Protein AF-A0A250JJU7-F1 (afdb_monomer_lite)

Radius of gyration: 16.42 Å; chains: 1; bounding box: 48×22×39 Å

pLDDT: mean 79.1, std 11.28, range [59.31, 93.38]

Structure (mmCIF, N/CA/C/O backbone):
data_AF-A0A250JJU7-F1
#
_entry.id   AF-A0A250JJU7-F1
#
loop_
_atom_site.group_PDB
_atom_site.id
_atom_site.type_symbol
_atom_site.label_atom_id
_atom_site.label_alt_id
_atom_site.label_comp_id
_atom_site.label_asym_id
_atom_site.label_entity_id
_atom_site.label_seq_id
_atom_site.pdbx_PDB_ins_code
_atom_site.Cartn_x
_atom_site.Cartn_y
_atom_site.Cartn_z
_atom_site.occupancy
_atom_site.B_iso_or_equiv
_atom_site.auth_seq_id
_atom_site.auth_comp_id
_atom_site.auth_asym_id
_atom_site.auth_atom_id
_atom_site.pdbx_PDB_model_num
ATOM 1 N N . MET A 1 1 ? 23.140 -1.968 -12.795 1.00 65.94 1 MET A N 1
ATOM 2 C CA . MET A 1 1 ? 21.730 -2.383 -12.642 1.00 65.94 1 MET A CA 1
ATOM 3 C C . MET A 1 1 ? 21.091 -1.432 -11.642 1.00 65.94 1 MET A C 1
ATOM 5 O O . MET A 1 1 ? 21.383 -1.534 -10.461 1.00 65.94 1 MET A O 1
ATOM 9 N N . THR A 1 2 ? 20.354 -0.423 -12.112 1.00 78.88 2 THR A N 1
ATOM 10 C CA . THR A 1 2 ? 19.791 0.614 -11.229 1.00 78.88 2 THR A CA 1
ATOM 11 C C . THR A 1 2 ? 18.489 0.111 -10.623 1.00 78.88 2 THR A C 1
ATOM 13 O O . THR A 1 2 ? 17.609 -0.346 -11.352 1.00 78.88 2 THR A O 1
ATOM 16 N N . PHE A 1 3 ? 18.379 0.178 -9.302 1.00 81.81 3 PHE A N 1
ATOM 17 C CA . PHE A 1 3 ? 17.162 -0.142 -8.569 1.00 81.81 3 PHE A CA 1
ATOM 18 C C . PHE A 1 3 ? 16.634 1.136 -7.934 1.00 81.81 3 PHE A C 1
ATOM 20 O O . PHE A 1 3 ? 17.391 1.879 -7.308 1.00 81.81 3 PHE A O 1
ATOM 27 N N . THR A 1 4 ? 15.351 1.415 -8.122 1.00 86.56 4 THR A N 1
ATOM 28 C CA . THR A 1 4 ? 14.728 2.619 -7.568 1.00 86.56 4 THR A CA 1
ATOM 29 C C . THR A 1 4 ? 13.441 2.237 -6.877 1.00 86.56 4 THR A C 1
ATOM 31 O O . THR A 1 4 ? 12.636 1.494 -7.429 1.00 86.56 4 THR A O 1
ATOM 34 N N . VAL A 1 5 ? 13.245 2.759 -5.673 1.00 89.19 5 VAL A N 1
ATOM 35 C CA . VAL A 1 5 ? 12.019 2.565 -4.905 1.00 89.19 5 VAL A CA 1
ATOM 36 C C . VAL A 1 5 ? 11.362 3.918 -4.723 1.00 89.19 5 VAL A C 1
ATOM 38 O O . VAL A 1 5 ? 12.020 4.873 -4.318 1.00 89.19 5 VAL A O 1
ATOM 41 N N . ALA A 1 6 ? 10.076 3.995 -5.031 1.00 89.00 6 ALA A N 1
ATOM 42 C CA . ALA A 1 6 ? 9.235 5.132 -4.714 1.00 89.00 6 ALA A CA 1
ATOM 43 C C . ALA A 1 6 ? 8.157 4.678 -3.731 1.00 89.00 6 ALA A C 1
ATOM 45 O O . ALA A 1 6 ? 7.525 3.643 -3.934 1.00 89.00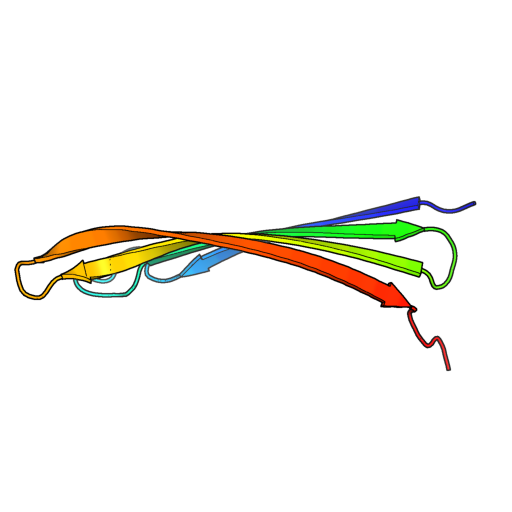 6 ALA A O 1
ATOM 46 N N . LEU A 1 7 ? 7.963 5.453 -2.672 1.00 91.44 7 LEU A N 1
ATOM 47 C CA . LEU A 1 7 ? 6.909 5.240 -1.691 1.00 91.44 7 LEU A CA 1
ATOM 48 C C . LEU A 1 7 ? 5.962 6.436 -1.749 1.00 91.44 7 LEU A C 1
ATOM 50 O O . LEU A 1 7 ? 6.404 7.576 -1.899 1.00 91.44 7 LEU A O 1
ATOM 54 N N . SER A 1 8 ? 4.664 6.198 -1.649 1.00 88.56 8 SER A N 1
ATOM 55 C CA . SER A 1 8 ? 3.655 7.255 -1.626 1.00 88.56 8 SER A CA 1
ATOM 56 C C . SER A 1 8 ? 2.542 6.872 -0.665 1.00 88.56 8 SER A C 1
ATOM 58 O O . SER A 1 8 ? 2.166 5.709 -0.581 1.00 88.56 8 SER A O 1
ATOM 60 N N . GLY A 1 9 ? 2.040 7.845 0.085 1.00 89.00 9 GLY A N 1
ATOM 61 C CA . GLY A 1 9 ? 0.935 7.659 1.016 1.00 89.00 9 GLY A CA 1
ATOM 62 C C . GLY A 1 9 ? -0.148 8.687 0.740 1.00 89.00 9 GLY A C 1
ATOM 63 O O . GLY A 1 9 ? 0.162 9.835 0.419 1.00 89.00 9 GLY A O 1
ATOM 64 N N . LEU A 1 10 ? -1.405 8.279 0.850 1.00 85.44 10 LEU A N 1
ATOM 65 C CA . LEU A 1 10 ? -2.556 9.130 0.594 1.00 85.44 10 LEU A CA 1
ATOM 66 C C . LEU A 1 10 ? -3.583 8.944 1.711 1.00 85.44 10 LEU A C 1
ATOM 68 O O . LEU A 1 10 ? -3.950 7.827 2.064 1.00 85.44 10 LEU A O 1
ATOM 72 N N . ALA A 1 11 ? -4.014 10.062 2.289 1.00 83.62 11 ALA A N 1
ATOM 73 C CA . ALA A 1 11 ? -5.019 10.118 3.340 1.00 83.62 11 ALA A CA 1
ATOM 74 C C . ALA A 1 11 ? -6.139 11.069 2.899 1.00 83.62 11 ALA A C 1
ATOM 76 O O . ALA A 1 11 ? -5.902 12.260 2.708 1.00 83.62 11 ALA A O 1
ATOM 77 N N . LEU A 1 12 ? -7.351 10.548 2.716 1.00 79.50 12 LEU A N 1
ATOM 78 C CA . LEU A 1 12 ? -8.546 11.316 2.361 1.00 79.50 12 LEU A CA 1
ATOM 79 C C . LEU A 1 12 ? -9.533 11.321 3.526 1.00 79.50 12 LEU A C 1
ATOM 81 O O . LEU A 1 12 ? -9.606 10.358 4.287 1.00 79.50 12 LEU A O 1
ATOM 85 N N . GLY A 1 13 ? -10.321 12.392 3.633 1.00 73.19 13 GLY A N 1
ATOM 86 C CA . GLY A 1 13 ? -11.422 12.500 4.596 1.00 73.19 13 GLY A CA 1
ATOM 87 C C . GLY A 1 13 ? -11.028 12.979 5.995 1.00 73.19 13 GLY A C 1
ATOM 88 O O . GLY A 1 13 ? -11.900 13.084 6.850 1.00 73.19 13 GLY A O 1
ATOM 89 N N . LEU A 1 14 ? -9.754 13.312 6.231 1.00 72.06 14 LEU A N 1
ATOM 90 C CA . LEU A 1 14 ? -9.279 13.840 7.513 1.00 72.06 14 LEU A CA 1
ATOM 91 C C . LEU A 1 14 ? -10.055 15.103 7.922 1.00 72.06 14 LEU A C 1
ATOM 93 O O . LEU A 1 14 ? -9.982 16.131 7.256 1.00 72.06 14 LEU A O 1
ATOM 97 N N . GLY A 1 15 ? -10.774 15.016 9.044 1.00 68.19 15 GLY A N 1
ATOM 98 C CA . GLY A 1 15 ? -11.475 16.149 9.654 1.00 68.19 15 GLY A CA 1
ATOM 99 C C . GLY A 1 15 ? -12.893 16.398 9.136 1.00 68.19 15 GLY A C 1
ATOM 100 O O . GLY A 1 15 ? -13.513 17.371 9.562 1.00 68.19 15 GLY A O 1
ATOM 101 N N . GLN A 1 16 ? -13.430 15.539 8.261 1.00 66.31 16 GLN A N 1
ATOM 102 C CA . GLN A 1 16 ? -14.757 15.745 7.686 1.00 66.31 16 GLN A CA 1
ATOM 103 C C . GLN A 1 16 ? -15.789 14.754 8.262 1.00 66.31 16 GLN A C 1
ATOM 105 O O . GLN A 1 16 ? -15.702 13.547 8.010 1.00 66.31 16 GLN A O 1
ATOM 110 N N . PRO A 1 17 ? -16.774 15.235 9.047 1.00 60.12 17 PRO A N 1
ATOM 111 C CA . PRO A 1 17 ? -17.776 14.374 9.667 1.00 60.12 17 PRO A CA 1
ATOM 112 C C . PRO A 1 17 ? -18.634 13.695 8.589 1.00 60.12 17 PRO A C 1
ATOM 114 O O . PRO A 1 17 ? -19.227 14.359 7.743 1.00 60.12 17 PRO A O 1
ATOM 117 N N . GLY A 1 18 ? -18.660 12.358 8.597 1.00 62.84 18 GLY A N 1
ATOM 118 C CA . GLY A 1 18 ? -19.400 11.537 7.627 1.00 62.84 18 GLY A CA 1
ATOM 119 C C . GLY A 1 18 ? -18.667 11.234 6.312 1.00 62.84 18 GLY A C 1
ATOM 120 O O . GLY A 1 18 ? -19.209 10.514 5.472 1.00 62.84 18 GLY A O 1
ATOM 121 N N . ALA A 1 19 ? -17.441 11.731 6.113 1.00 63.94 19 ALA A N 1
ATOM 122 C CA . ALA A 1 19 ? -16.660 11.426 4.917 1.00 63.94 19 ALA A CA 1
ATOM 123 C C . ALA A 1 19 ? -16.034 10.024 4.972 1.00 63.94 19 ALA A C 1
ATOM 125 O O . ALA A 1 19 ? -15.649 9.515 6.030 1.00 63.94 19 ALA A O 1
ATOM 126 N N . ARG A 1 20 ? -15.889 9.410 3.793 1.00 69.25 20 ARG A N 1
ATOM 127 C CA . ARG A 1 20 ? -15.134 8.165 3.617 1.00 69.25 20 ARG A CA 1
ATOM 128 C C . ARG A 1 20 ? -13.668 8.460 3.922 1.00 69.25 20 ARG A C 1
ATOM 130 O O . ARG A 1 20 ? -13.028 9.176 3.153 1.00 69.25 20 ARG A O 1
ATOM 137 N N . HIS A 1 21 ? -13.155 7.939 5.033 1.00 69.94 21 HIS A N 1
ATOM 138 C CA . HIS A 1 21 ? -11.734 8.078 5.333 1.00 69.94 21 HIS A CA 1
ATOM 139 C C . HIS A 1 21 ? -10.985 6.984 4.582 1.00 69.94 21 HIS A C 1
ATOM 141 O O . HIS A 1 21 ? -11.287 5.804 4.747 1.00 69.94 21 HIS A O 1
ATOM 147 N N . LEU A 1 22 ? -10.038 7.369 3.737 1.00 73.94 22 LEU A N 1
ATOM 148 C CA . LEU A 1 22 ? -9.215 6.436 2.975 1.00 73.94 22 LEU A CA 1
ATOM 149 C C . LEU A 1 22 ? -7.771 6.682 3.359 1.00 73.94 22 LEU A C 1
ATOM 151 O O . LEU A 1 22 ? -7.288 7.797 3.207 1.00 73.94 22 LEU A O 1
ATOM 155 N N . TYR A 1 23 ? -7.093 5.644 3.825 1.00 82.44 23 TYR A N 1
ATOM 156 C CA . TYR A 1 23 ? -5.648 5.647 3.991 1.00 82.44 23 TYR A CA 1
ATOM 157 C C . TYR A 1 23 ? -5.071 4.611 3.044 1.00 82.44 23 TYR A C 1
ATOM 159 O O . TYR A 1 23 ? -5.405 3.434 3.159 1.00 82.44 23 TYR A O 1
ATOM 167 N N . SER A 1 24 ? -4.214 5.027 2.122 1.00 85.00 24 SER A N 1
ATOM 168 C CA . SER A 1 24 ? -3.505 4.124 1.227 1.00 85.00 24 SER A CA 1
ATOM 169 C C . SER A 1 24 ? -2.008 4.379 1.246 1.00 85.00 24 SER A C 1
ATOM 171 O O . SER A 1 24 ? -1.537 5.502 1.422 1.00 85.00 24 SER A O 1
ATOM 173 N N . GLY A 1 25 ? -1.258 3.296 1.099 1.00 90.31 25 GLY A N 1
ATOM 174 C CA . GLY A 1 25 ? 0.177 3.277 0.901 1.00 90.31 25 GLY A CA 1
ATOM 175 C C . GLY A 1 25 ? 0.481 2.550 -0.399 1.00 90.31 25 GLY A C 1
ATOM 176 O O . GLY A 1 25 ? -0.003 1.445 -0.637 1.00 90.31 25 GLY A O 1
ATOM 177 N N . GLN A 1 26 ? 1.294 3.174 -1.237 1.00 91.75 26 GLN A N 1
ATOM 178 C CA . GLN A 1 26 ? 1.756 2.642 -2.504 1.00 91.75 26 GLN A CA 1
ATOM 179 C C . GLN A 1 26 ? 3.282 2.552 -2.488 1.00 91.75 26 GLN A C 1
ATOM 181 O O . GLN A 1 26 ? 3.978 3.473 -2.058 1.00 91.75 26 GLN A O 1
ATOM 186 N N . VAL A 1 27 ? 3.806 1.437 -2.982 1.00 93.38 27 VAL A N 1
ATOM 187 C CA . VAL A 1 27 ? 5.232 1.182 -3.148 1.00 93.38 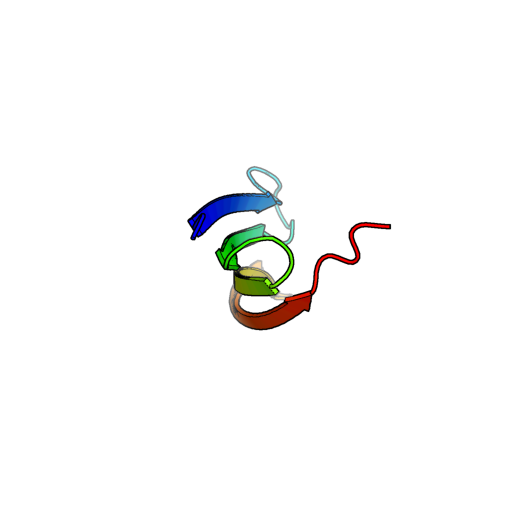27 VAL A CA 1
ATOM 188 C C . VAL A 1 27 ? 5.488 0.762 -4.581 1.00 93.38 27 VAL A C 1
ATOM 190 O O . VAL A 1 27 ? 4.933 -0.223 -5.059 1.00 93.38 27 VAL A O 1
ATOM 193 N N . ARG A 1 28 ? 6.354 1.499 -5.270 1.00 91.19 28 ARG A N 1
ATOM 194 C CA . ARG A 1 28 ? 6.787 1.184 -6.625 1.00 91.19 28 ARG A CA 1
ATOM 195 C C . ARG A 1 28 ? 8.266 0.848 -6.634 1.00 91.19 28 ARG A C 1
ATOM 197 O O . ARG A 1 28 ? 9.100 1.702 -6.346 1.00 91.19 28 ARG A O 1
ATOM 204 N N . TRP A 1 29 ? 8.589 -0.371 -7.031 1.00 92.31 29 TRP A N 1
ATOM 205 C CA . TRP A 1 29 ? 9.954 -0.816 -7.272 1.00 92.31 29 TRP A CA 1
ATOM 206 C C . TRP A 1 29 ? 10.233 -0.802 -8.759 1.00 92.31 29 TRP A C 1
ATOM 208 O O . TRP A 1 29 ? 9.471 -1.353 -9.541 1.00 92.31 29 TRP A O 1
ATOM 218 N N . ARG A 1 30 ? 11.344 -0.208 -9.161 1.00 89.25 30 ARG A N 1
ATOM 219 C CA . ARG A 1 30 ? 11.807 -0.206 -10.540 1.00 89.25 30 ARG A CA 1
ATOM 220 C C . ARG A 1 30 ? 13.089 -1.015 -10.640 1.00 89.25 30 ARG A C 1
ATOM 222 O O . ARG A 1 30 ? 14.061 -0.752 -9.932 1.00 89.25 30 ARG A O 1
ATOM 229 N N . PHE A 1 31 ? 13.074 -1.980 -11.549 1.00 87.44 31 PHE A N 1
ATOM 230 C CA . PHE A 1 31 ? 14.165 -2.894 -11.842 1.00 87.44 31 PHE A CA 1
ATOM 231 C C . PHE A 1 31 ? 14.783 -2.524 -13.196 1.00 87.44 31 PHE A C 1
ATOM 233 O O . PHE A 1 31 ? 14.242 -2.806 -14.268 1.00 87.44 31 PHE A O 1
ATOM 240 N N . GLY A 1 32 ? 15.941 -1.866 -13.157 1.00 82.81 32 GLY A N 1
ATOM 241 C CA . GLY A 1 32 ? 16.667 -1.451 -14.353 1.00 82.81 32 GLY A CA 1
ATOM 242 C C . GLY A 1 32 ? 16.015 -0.268 -15.074 1.00 82.81 32 GLY A C 1
ATOM 243 O O . GLY A 1 32 ? 15.678 0.752 -14.469 1.00 82.81 32 GLY A O 1
ATOM 244 N N . HIS A 1 33 ? 15.898 -0.377 -16.401 1.00 77.62 33 HIS A N 1
ATOM 245 C CA . HIS A 1 33 ? 15.497 0.747 -17.256 1.00 77.62 33 HIS A CA 1
ATOM 246 C C . HIS A 1 33 ? 14.008 0.772 -17.594 1.00 77.62 33 HIS A C 1
ATOM 248 O O . HIS A 1 33 ? 13.506 1.836 -17.956 1.00 77.62 33 HIS A O 1
ATOM 254 N N . LYS A 1 34 ? 13.326 -0.378 -17.503 1.00 81.94 34 LYS A N 1
ATOM 255 C CA . LYS A 1 34 ? 11.947 -0.511 -17.973 1.00 81.94 34 LYS A CA 1
ATOM 256 C C . LYS A 1 34 ? 11.025 -1.298 -17.043 1.00 81.94 34 LYS A C 1
ATOM 258 O O . LYS A 1 34 ? 9.859 -0.976 -16.983 1.00 81.94 34 LYS A O 1
ATOM 263 N N . LEU A 1 35 ? 11.480 -2.296 -16.293 1.00 89.12 35 LEU A N 1
ATOM 264 C CA . LEU A 1 35 ? 10.563 -3.101 -15.474 1.00 89.12 35 LEU A CA 1
ATOM 265 C C . LEU A 1 35 ? 10.224 -2.405 -14.156 1.00 89.12 35 LEU A C 1
ATOM 267 O O . LEU A 1 35 ? 11.112 -1.869 -13.494 1.00 89.12 35 LEU A O 1
ATOM 271 N N . TYR A 1 36 ? 8.964 -2.463 -13.739 1.00 89.88 36 TYR A N 1
ATOM 272 C CA . TYR A 1 36 ? 8.552 -2.037 -12.409 1.00 89.88 36 TYR A CA 1
ATOM 273 C C . TYR A 1 36 ? 7.503 -2.969 -11.798 1.00 89.88 36 TYR A C 1
ATOM 275 O O . TYR A 1 36 ? 6.684 -3.566 -12.490 1.00 89.88 36 TYR A O 1
ATOM 283 N N . ALA A 1 37 ? 7.538 -3.072 -10.476 1.00 92.25 37 ALA A N 1
ATOM 284 C CA . ALA A 1 37 ? 6.503 -3.662 -9.651 1.00 92.25 37 ALA A CA 1
ATOM 285 C C . ALA A 1 37 ? 5.835 -2.565 -8.827 1.00 92.25 37 ALA A C 1
ATOM 287 O O . ALA A 1 37 ? 6.496 -1.640 -8.358 1.00 92.25 37 ALA A O 1
ATOM 288 N N . LEU A 1 38 ? 4.528 -2.674 -8.647 1.00 92.12 38 LEU A N 1
ATOM 289 C CA . LEU A 1 38 ? 3.713 -1.772 -7.857 1.00 92.12 38 LEU A CA 1
ATOM 290 C C . LEU A 1 38 ? 2.942 -2.595 -6.831 1.00 92.12 38 LEU A C 1
ATOM 292 O O . LEU A 1 38 ? 2.229 -3.523 -7.193 1.00 92.12 38 LEU A O 1
ATOM 296 N N . ALA A 1 39 ? 3.066 -2.245 -5.562 1.00 92.12 39 ALA A N 1
ATOM 297 C CA . ALA A 1 39 ? 2.170 -2.695 -4.514 1.00 92.12 39 ALA A CA 1
ATOM 298 C C . ALA A 1 39 ? 1.387 -1.497 -4.003 1.00 92.12 39 ALA A C 1
ATOM 300 O O . ALA A 1 39 ? 1.959 -0.439 -3.763 1.00 92.12 39 ALA A O 1
ATOM 301 N N . GLU A 1 40 ? 0.092 -1.663 -3.808 1.00 91.31 40 GLU A N 1
ATOM 302 C CA . GLU A 1 40 ? -0.743 -0.686 -3.132 1.00 91.31 40 GLU A CA 1
ATOM 303 C C . GLU A 1 40 ? -1.604 -1.405 -2.109 1.00 91.31 40 GLU A C 1
ATOM 305 O O . GLU A 1 40 ? -2.146 -2.472 -2.376 1.00 91.31 40 GLU A O 1
ATOM 310 N N . GLY A 1 41 ? -1.739 -0.831 -0.929 1.00 89.12 41 GLY A N 1
ATOM 311 C CA . GLY A 1 41 ? -2.635 -1.345 0.085 1.00 89.12 41 GLY A CA 1
ATOM 312 C C . GLY A 1 41 ? -3.173 -0.214 0.926 1.00 89.12 41 GLY A C 1
ATOM 313 O O . GLY A 1 41 ? -2.519 0.811 1.114 1.00 89.12 41 GLY A O 1
ATOM 314 N N . GLY A 1 42 ? -4.378 -0.392 1.434 1.00 86.06 42 GLY A N 1
ATOM 315 C CA . GLY A 1 42 ? -5.020 0.646 2.205 1.00 86.06 42 GLY A CA 1
ATOM 316 C C . GLY A 1 42 ? -6.211 0.159 2.996 1.00 86.06 42 GLY A C 1
ATOM 317 O O . GLY A 1 42 ? -6.667 -0.978 2.878 1.00 86.06 42 GLY A O 1
ATOM 318 N N . THR A 1 4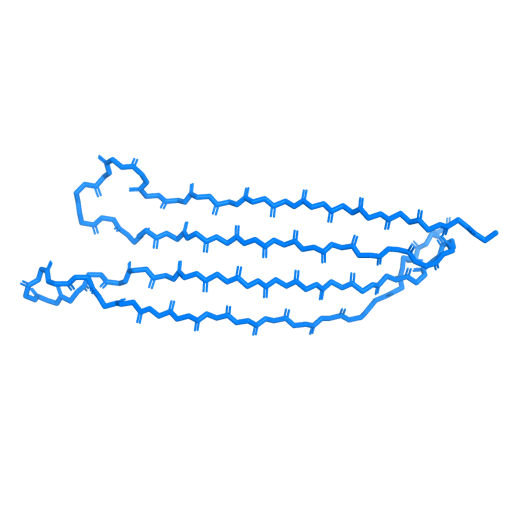3 ? -6.719 1.068 3.812 1.00 80.94 43 THR A N 1
ATOM 319 C CA . THR A 1 43 ? -7.967 0.917 4.540 1.00 80.94 43 THR A CA 1
ATOM 320 C C . THR A 1 43 ? -8.935 2.012 4.108 1.00 80.94 43 THR A C 1
ATOM 322 O O . THR A 1 43 ? -8.585 3.193 4.060 1.00 80.94 43 THR A O 1
ATOM 325 N N . LEU A 1 44 ? -10.156 1.615 3.765 1.00 72.19 44 LEU A N 1
ATOM 326 C CA . LEU A 1 44 ? -11.303 2.500 3.642 1.00 72.19 44 LEU A CA 1
ATOM 327 C C . LEU A 1 44 ? -12.198 2.320 4.857 1.00 72.19 44 LEU A C 1
ATOM 329 O O . LEU A 1 44 ? -12.643 1.219 5.165 1.00 72.19 44 LEU A O 1
ATOM 333 N N . LEU A 1 45 ? -12.543 3.427 5.490 1.00 71.19 45 LEU A N 1
ATOM 334 C CA . LEU A 1 45 ? -13.584 3.486 6.496 1.00 71.19 45 LEU A CA 1
ATOM 335 C C . LEU A 1 45 ? -14.864 3.953 5.808 1.00 71.19 45 LEU A C 1
ATOM 337 O O . LEU A 1 45 ? -14.988 5.112 5.399 1.00 71.19 45 LEU A O 1
ATOM 341 N N . TYR A 1 46 ? -15.807 3.027 5.661 1.00 64.00 46 TYR A N 1
ATOM 342 C CA . TYR A 1 46 ? -17.138 3.331 5.153 1.00 64.00 46 TYR A CA 1
ATOM 343 C C . TYR A 1 46 ? -18.061 3.679 6.324 1.00 64.00 46 TYR A C 1
ATOM 345 O O . TYR A 1 46 ? -18.141 2.892 7.268 1.00 64.00 46 TYR A O 1
ATOM 353 N N . PRO A 1 47 ? -18.776 4.813 6.294 1.00 59.31 47 PRO A N 1
ATOM 354 C CA . PRO A 1 47 ? -19.823 5.064 7.276 1.00 59.31 47 PRO A CA 1
ATOM 355 C C . PRO A 1 47 ? -20.975 4.063 7.065 1.00 59.31 47 PRO A C 1
ATOM 357 O O . PRO A 1 47 ? -21.537 3.994 5.972 1.00 59.31 47 PRO A O 1
ATOM 360 N N . ASN A 1 48 ? -21.315 3.265 8.086 1.00 59.53 48 ASN A N 1
ATOM 361 C CA . ASN A 1 48 ? -22.586 2.533 8.119 1.00 59.53 48 ASN A CA 1
ATOM 362 C C . ASN A 1 48 ? -23.752 3.519 8.279 1.00 59.53 48 ASN A C 1
ATOM 364 O O . ASN A 1 48 ? -23.570 4.619 8.802 1.00 59.53 48 ASN A O 1
ATOM 368 N N . ALA A 1 49 ? -24.958 3.090 7.895 1.00 60.22 49 ALA A N 1
ATOM 369 C CA . ALA A 1 49 ? -26.190 3.860 8.087 1.00 60.22 49 ALA A CA 1
ATOM 370 C C . ALA A 1 49 ? -26.411 4.290 9.557 1.00 60.22 49 ALA A C 1
ATOM 372 O O . ALA A 1 49 ? -26.939 5.369 9.794 1.00 60.22 49 ALA A O 1
ATOM 373 N N . ASP A 1 50 ? -25.920 3.503 10.523 1.00 65.94 50 ASP A N 1
ATOM 374 C CA . ASP A 1 50 ? -25.970 3.788 11.968 1.00 65.94 50 ASP A CA 1
ATOM 375 C C . ASP A 1 50 ? -24.775 4.607 12.513 1.00 65.94 50 ASP A C 1
ATOM 377 O O . ASP A 1 50 ? -24.597 4.734 13.721 1.00 65.94 50 ASP A O 1
ATOM 381 N N . GLY A 1 51 ? -23.901 5.145 11.653 1.00 59.88 51 GLY A N 1
ATOM 382 C CA . GLY A 1 51 ? -22.780 6.004 12.069 1.00 59.88 51 GLY A CA 1
ATOM 383 C C . GLY A 1 51 ? -21.507 5.275 12.525 1.00 59.88 51 GLY A C 1
ATOM 384 O O . GLY A 1 51 ? -20.493 5.921 12.786 1.00 59.88 51 GLY A O 1
ATOM 385 N N . ALA A 1 52 ? -21.499 3.939 12.565 1.00 62.06 52 ALA A N 1
ATOM 386 C CA . ALA A 1 52 ? -20.285 3.161 12.819 1.00 62.06 52 ALA A CA 1
ATOM 387 C C . ALA A 1 52 ? -19.396 3.085 11.563 1.00 62.06 52 ALA A C 1
ATOM 389 O O . ALA A 1 52 ? -19.859 2.715 10.484 1.00 62.06 52 ALA A O 1
ATOM 390 N N . LEU A 1 53 ? -18.103 3.388 11.687 1.00 66.81 53 LEU A N 1
ATOM 391 C CA . LEU A 1 53 ? -17.142 3.206 10.595 1.00 66.81 53 LEU A CA 1
ATOM 392 C C . LEU A 1 53 ? -16.865 1.707 10.409 1.00 66.81 53 LEU A C 1
ATOM 394 O O . LEU A 1 53 ? -16.345 1.062 11.316 1.00 66.81 53 LEU A O 1
ATOM 398 N N . ARG A 1 54 ? -17.187 1.144 9.241 1.00 66.88 54 ARG A N 1
ATOM 399 C CA . ARG A 1 54 ? -16.801 -0.223 8.870 1.00 66.88 54 ARG A CA 1
ATOM 400 C C . ARG A 1 54 ? -15.417 -0.185 8.213 1.00 66.88 54 ARG A C 1
ATOM 402 O O . ARG A 1 54 ? -15.301 0.383 7.123 1.00 66.88 54 ARG A O 1
ATOM 409 N N . PRO A 1 55 ? -14.379 -0.781 8.827 1.00 67.56 55 PRO A N 1
ATOM 410 C CA . PRO A 1 55 ? -13.073 -0.903 8.197 1.00 67.56 55 PRO A CA 1
ATOM 411 C C . PRO A 1 55 ? -13.161 -1.886 7.030 1.00 67.56 55 PRO A C 1
ATOM 413 O O . PRO A 1 55 ? -13.609 -3.022 7.189 1.00 67.56 55 PRO A O 1
ATOM 416 N N . GLY A 1 56 ? -12.744 -1.451 5.850 1.00 76.38 56 GLY A N 1
ATOM 417 C CA . GLY A 1 56 ? -12.480 -2.293 4.694 1.00 76.38 56 GLY A CA 1
ATOM 418 C C . GLY A 1 56 ? -11.005 -2.193 4.348 1.00 76.38 56 GLY A C 1
ATOM 419 O O . GLY A 1 56 ? -10.492 -1.091 4.213 1.00 76.38 56 GLY A O 1
ATOM 420 N N . ALA A 1 57 ? -10.319 -3.320 4.199 1.00 82.56 57 ALA A N 1
ATOM 421 C CA . ALA A 1 57 ? -8.941 -3.345 3.723 1.00 82.56 57 ALA A CA 1
ATOM 422 C C . ALA A 1 57 ? -8.916 -3.721 2.241 1.00 82.56 57 ALA A C 1
ATOM 424 O O . ALA A 1 57 ? -9.688 -4.576 1.803 1.00 82.56 57 ALA A O 1
ATOM 425 N N . TYR A 1 58 ? -8.020 -3.101 1.481 1.00 83.88 58 TYR A N 1
ATOM 426 C CA . TYR A 1 58 ? -7.712 -3.517 0.122 1.00 83.88 58 TYR A CA 1
ATOM 427 C C . TYR A 1 58 ? -6.204 -3.655 -0.051 1.00 83.88 58 TYR A C 1
ATOM 429 O O . TYR A 1 58 ? -5.418 -2.960 0.594 1.00 83.88 58 TYR A O 1
ATOM 437 N N . ALA A 1 59 ? -5.814 -4.573 -0.924 1.00 89.06 59 ALA A N 1
ATOM 438 C CA . ALA A 1 59 ? -4.441 -4.754 -1.348 1.00 89.06 59 ALA A CA 1
ATOM 439 C C . ALA A 1 59 ? -4.434 -5.123 -2.830 1.00 89.06 59 ALA A C 1
ATOM 441 O O . ALA A 1 59 ? -5.250 -5.924 -3.286 1.00 89.06 59 ALA A O 1
ATOM 442 N N . SER A 1 60 ? -3.501 -4.529 -3.555 1.00 88.44 60 SER A N 1
ATOM 443 C CA . SER A 1 60 ? -3.340 -4.625 -4.995 1.00 88.44 60 SER A CA 1
ATOM 444 C C . SER A 1 60 ? -1.856 -4.777 -5.303 1.00 88.44 60 SER A C 1
ATOM 446 O O . SER A 1 60 ? -1.009 -4.098 -4.724 1.00 88.44 60 SER A O 1
ATOM 448 N N . LEU A 1 61 ? -1.530 -5.666 -6.234 1.00 91.94 61 LEU A N 1
ATOM 449 C CA . LEU A 1 61 ? -0.169 -5.891 -6.710 1.00 91.94 61 LEU A CA 1
ATOM 450 C C . LEU A 1 61 ? -0.188 -5.879 -8.236 1.00 91.94 61 LEU A C 1
ATOM 452 O O . LEU A 1 61 ? -1.072 -6.470 -8.853 1.00 91.94 61 LEU A O 1
ATOM 456 N N . GLY A 1 62 ? 0.781 -5.203 -8.839 1.00 91.75 62 GLY A N 1
ATOM 457 C CA . GLY A 1 62 ? 0.901 -5.044 -10.280 1.00 91.75 62 GLY A CA 1
ATOM 458 C C . GLY A 1 62 ? 2.352 -5.103 -10.735 1.00 91.75 62 GLY A C 1
ATOM 459 O O . GLY A 1 62 ? 3.273 -4.739 -10.007 1.00 91.75 62 GLY A O 1
ATOM 460 N N . LEU A 1 63 ? 2.552 -5.558 -11.966 1.00 91.38 63 LEU A N 1
ATOM 461 C CA . LEU A 1 63 ? 3.838 -5.562 -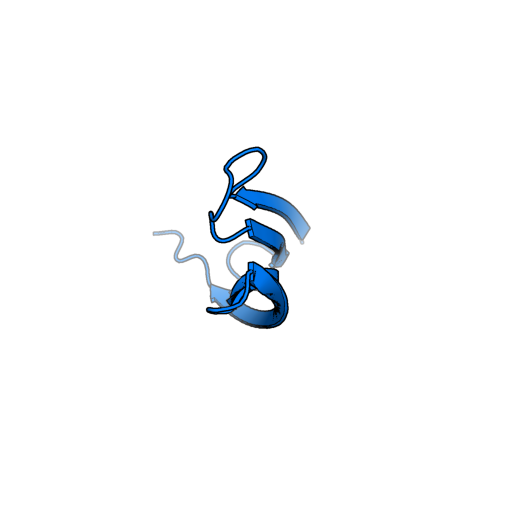12.655 1.00 91.38 63 LEU A CA 1
ATOM 462 C C . LEU A 1 63 ? 3.657 -4.847 -13.990 1.00 91.38 63 LEU A C 1
ATOM 464 O O . LEU A 1 63 ? 2.639 -5.028 -14.658 1.00 91.38 63 LEU A O 1
ATOM 468 N N . GLY A 1 64 ? 4.634 -4.038 -14.379 1.00 89.31 64 GLY A N 1
ATOM 469 C CA . GLY A 1 64 ? 4.573 -3.251 -15.598 1.00 89.31 64 GLY A CA 1
ATOM 470 C C . GLY A 1 64 ? 5.942 -3.007 -16.211 1.00 89.31 64 GLY A C 1
ATOM 471 O O . GLY A 1 64 ? 6.990 -3.266 -15.615 1.00 89.31 64 GLY A O 1
ATOM 472 N N . VAL A 1 65 ? 5.917 -2.510 -17.443 1.00 88.06 65 VAL A N 1
ATOM 473 C CA . VAL A 1 65 ? 7.106 -2.107 -18.187 1.00 88.06 65 VAL A CA 1
ATOM 474 C C . VAL A 1 65 ? 6.919 -0.649 -18.598 1.00 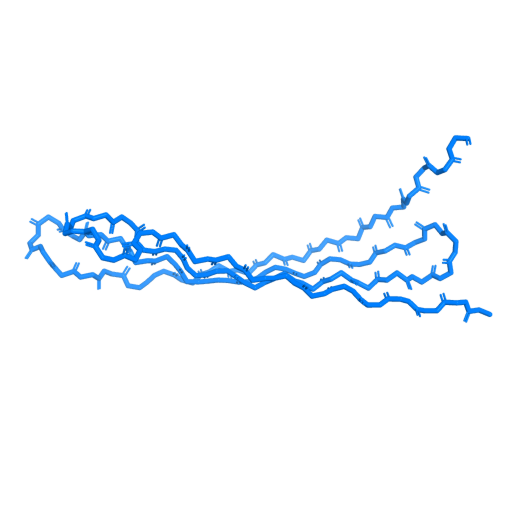88.06 65 VAL A C 1
ATOM 476 O O . VAL A 1 65 ? 5.967 -0.324 -19.302 1.00 88.06 65 VAL A O 1
ATOM 479 N N . ASP A 1 66 ? 7.805 0.236 -18.151 1.00 81.50 66 ASP A N 1
ATOM 480 C CA . ASP A 1 66 ? 7.958 1.588 -18.667 1.00 81.50 66 ASP A CA 1
ATOM 481 C C . ASP A 1 66 ? 8.267 1.489 -20.161 1.00 81.50 66 ASP A C 1
ATOM 483 O O . ASP A 1 66 ? 9.357 1.082 -20.587 1.00 81.50 66 ASP A O 1
ATOM 487 N N . ASN A 1 67 ? 7.291 1.883 -20.972 1.00 70.44 67 ASN A N 1
ATOM 488 C CA . ASN A 1 67 ? 7.515 2.115 -22.383 1.00 70.44 67 ASN A CA 1
ATOM 489 C C . ASN A 1 67 ? 8.216 3.470 -22.536 1.00 70.44 67 ASN A C 1
ATOM 491 O O . ASN A 1 67 ? 7.584 4.496 -22.774 1.00 70.44 67 ASN A O 1
ATOM 495 N N . ALA A 1 68 ? 9.533 3.481 -22.324 1.00 59.41 68 ALA A N 1
ATOM 496 C CA . ALA A 1 68 ? 10.368 4.588 -22.765 1.00 59.41 68 ALA A CA 1
ATOM 497 C C . ALA A 1 68 ? 10.344 4.585 -24.300 1.00 59.41 68 ALA A C 1
ATOM 499 O O . ALA A 1 68 ? 10.956 3.703 -24.915 1.00 59.41 68 ALA A O 1
ATOM 500 N N . ARG A 1 69 ? 9.537 5.495 -24.858 1.00 60.91 69 ARG A N 1
ATOM 501 C CA . ARG A 1 69 ? 9.461 5.807 -26.287 1.00 60.91 69 ARG A CA 1
ATOM 502 C C . ARG A 1 69 ? 10.815 6.246 -26.826 1.00 60.91 69 ARG A C 1
ATOM 504 O O . ARG A 1 69 ? 11.527 6.956 -26.085 1.00 60.91 69 ARG A O 1
#

Sequence (69 aa):
MTFTVALSGLALGLGQPGARHLYSGQVRWRFGHKLYALAEGGTLLYPNADGALRPGAYASLGLGVDNAR

Secondary structure (DSSP, 8-state):
--EEEEEEEEEE-TT-TT--EEEEEEEEEEETTTEEEEEEEEEEEEEPTTS-EEEEEEEEEEEEE----

Foldseek 3Di:
DDK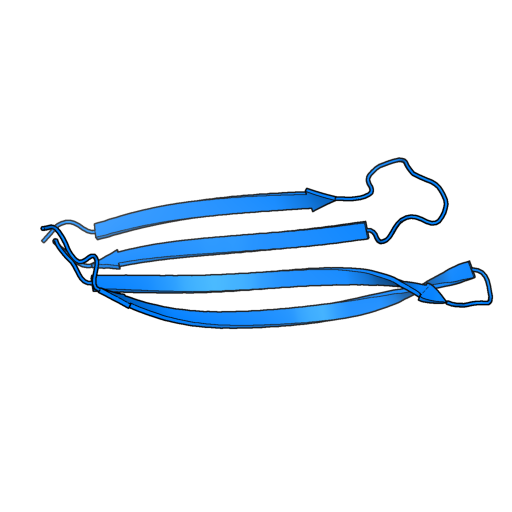DKDKDWDWPDPPPQQDWTKIKIKIKIDDPDWKIKIKMKIWIFHQDPVRHTDIDIDIDIDIGTPPPD

Organism: NCBI:txid43